Protein AF-A0A3P6UE23-F1 (afdb_monomer)

Sequence (74 aa):
MAVFKKLKHKKDKQSVLPLPDSEPVKQLDDRVGLCTYRDFFTLKNYWKAVDRKKMQSAAIMFQRFGSSHRDNFN

Foldseek 3Di:
DDDPDDDDDDDDDDPPPPPPPCDPFPADDVVVVDGGPVVVVVVVVVVVVCVVVVVVNVVVVVVVVVVVVVVVPD

Secondary structure (DSSP, 8-state):
----------------PPPP-----PPPPGGG--S-HHHHHHHHHHHHHHHHTHHHHHHHHHHHHHHHHHTT--

Structure (mmCIF, N/CA/C/O backbone):
data_AF-A0A3P6UE23-F1
#
_entry.id   AF-A0A3P6UE23-F1
#
loop_
_atom_site.group_PDB
_atom_site.id
_atom_site.type_symbol
_atom_site.label_atom_id
_atom_site.label_alt_id
_atom_site.label_comp_id
_atom_site.label_asym_id
_atom_site.label_entity_id
_atom_site.label_seq_id
_atom_site.pdbx_PDB_ins_code
_atom_site.Cartn_x
_atom_site.Cartn_y
_atom_site.Cartn_z
_atom_site.occupancy
_atom_site.B_iso_or_equiv
_atom_site.auth_seq_id
_atom_site.auth_comp_id
_atom_site.auth_asym_id
_atom_site.auth_atom_id
_atom_site.pdbx_PDB_model_num
ATOM 1 N N . MET A 1 1 ? 8.125 38.742 22.927 1.00 43.38 1 MET A N 1
ATOM 2 C CA . MET A 1 1 ? 8.987 38.078 23.931 1.00 43.38 1 MET A CA 1
ATOM 3 C C . MET A 1 1 ? 8.690 36.583 23.922 1.00 43.38 1 MET A C 1
ATOM 5 O O . MET A 1 1 ? 7.664 36.177 24.450 1.00 43.38 1 MET A O 1
ATOM 9 N N . ALA A 1 2 ? 9.509 35.769 23.252 1.00 49.66 2 ALA A N 1
ATOM 10 C CA . ALA A 1 2 ? 9.308 34.319 23.216 1.00 49.66 2 ALA A CA 1
ATOM 11 C C . ALA A 1 2 ? 9.881 33.690 24.496 1.00 49.66 2 ALA A C 1
ATOM 13 O O . ALA A 1 2 ? 11.090 33.710 24.719 1.00 49.66 2 ALA A O 1
ATOM 14 N N . VAL A 1 3 ? 9.010 33.163 25.358 1.00 52.72 3 VAL A N 1
ATOM 15 C CA . VAL A 1 3 ? 9.413 32.477 26.591 1.00 52.72 3 VAL A CA 1
ATOM 16 C C . VAL A 1 3 ? 9.721 31.023 26.247 1.00 52.72 3 VAL A C 1
ATOM 18 O O . VAL A 1 3 ? 8.826 30.183 26.157 1.00 52.72 3 VAL A O 1
ATOM 21 N N . PHE A 1 4 ? 11.003 30.727 26.032 1.00 56.88 4 PHE A N 1
ATOM 22 C CA . PHE A 1 4 ? 11.503 29.364 25.887 1.00 56.88 4 PHE A CA 1
ATOM 23 C C . PHE A 1 4 ? 11.224 28.573 27.173 1.00 56.88 4 PHE A C 1
ATOM 25 O O . PHE A 1 4 ? 11.899 28.741 28.191 1.00 56.88 4 PHE A O 1
ATOM 32 N N . LYS A 1 5 ? 10.218 27.693 27.146 1.00 65.31 5 LYS A N 1
ATOM 33 C CA . LYS A 1 5 ? 9.984 26.732 28.228 1.00 65.31 5 LYS A CA 1
ATOM 34 C C . LYS A 1 5 ? 11.038 25.628 28.134 1.00 65.31 5 LYS A C 1
ATOM 36 O O . LYS A 1 5 ? 10.995 24.788 27.240 1.00 65.31 5 LYS A O 1
ATOM 41 N N . LYS A 1 6 ? 11.998 25.651 29.062 1.00 58.47 6 LYS A N 1
ATOM 42 C CA . LYS A 1 6 ? 13.010 24.602 29.250 1.00 58.47 6 LYS A CA 1
ATOM 43 C C . LYS A 1 6 ? 12.336 23.237 29.442 1.00 58.47 6 LYS A C 1
ATOM 45 O O . LYS A 1 6 ? 11.600 23.039 30.407 1.00 58.47 6 LYS A O 1
ATOM 50 N N . LEU A 1 7 ? 12.640 22.291 28.556 1.00 55.00 7 LEU A N 1
ATOM 51 C CA . LEU A 1 7 ? 12.267 20.886 28.693 1.00 55.00 7 LEU A CA 1
ATOM 52 C C . LEU A 1 7 ? 13.127 20.250 29.800 1.00 55.00 7 LEU A C 1
ATOM 54 O O . LEU A 1 7 ? 14.343 20.129 29.662 1.00 55.00 7 LEU A O 1
ATOM 58 N N . LYS A 1 8 ? 12.514 19.879 30.929 1.00 50.38 8 LYS A N 1
ATOM 59 C CA . LYS A 1 8 ? 13.183 19.111 31.988 1.00 50.38 8 LYS A CA 1
ATOM 60 C C . LYS A 1 8 ? 13.233 17.641 31.567 1.00 50.38 8 LYS A C 1
ATOM 62 O O . LYS A 1 8 ? 12.197 16.992 31.469 1.00 50.38 8 LYS A O 1
ATOM 67 N N . HIS A 1 9 ? 14.443 17.124 31.367 1.00 49.03 9 HIS A N 1
ATO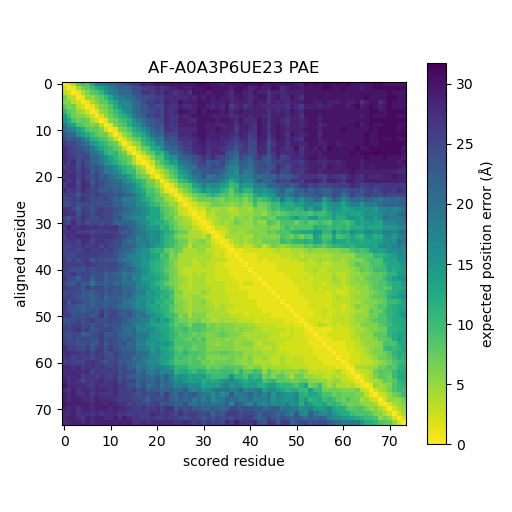M 68 C CA . HIS A 1 9 ? 14.726 15.692 31.295 1.00 49.03 9 HIS A CA 1
ATOM 69 C C . HIS A 1 9 ? 14.223 15.008 32.578 1.00 49.03 9 HIS A C 1
ATOM 71 O O . HIS A 1 9 ? 14.694 15.325 33.672 1.00 49.03 9 HIS A O 1
ATOM 77 N N . LYS A 1 10 ? 13.296 14.055 32.454 1.00 46.19 10 LYS A N 1
ATOM 78 C CA . LYS A 1 10 ? 13.073 13.030 33.476 1.00 46.19 10 LYS A CA 1
ATOM 79 C C . LYS A 1 10 ? 13.267 11.664 32.835 1.00 46.19 10 LYS A C 1
ATOM 81 O O . LYS A 1 10 ? 12.495 11.244 31.981 1.00 46.19 10 LYS A O 1
ATOM 86 N N . LYS A 1 11 ? 14.374 11.044 33.229 1.00 47.69 11 LYS A N 1
ATOM 87 C CA . LYS A 1 11 ? 14.669 9.627 33.079 1.00 47.69 11 LYS A CA 1
ATOM 88 C C . LYS A 1 11 ? 13.900 8.866 3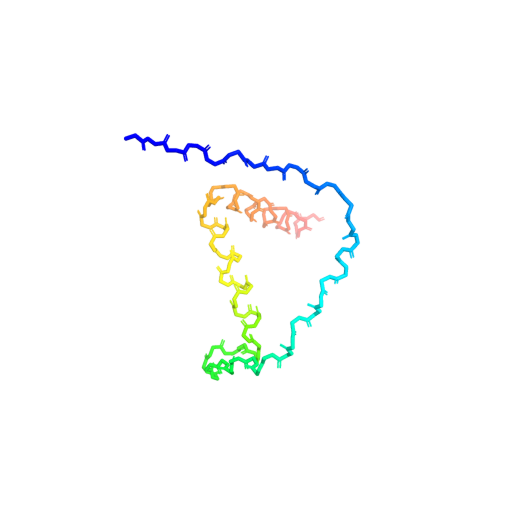4.172 1.00 47.69 11 LYS A C 1
ATOM 90 O O . LYS A 1 11 ? 13.611 9.431 35.225 1.00 47.69 11 LYS A O 1
ATOM 95 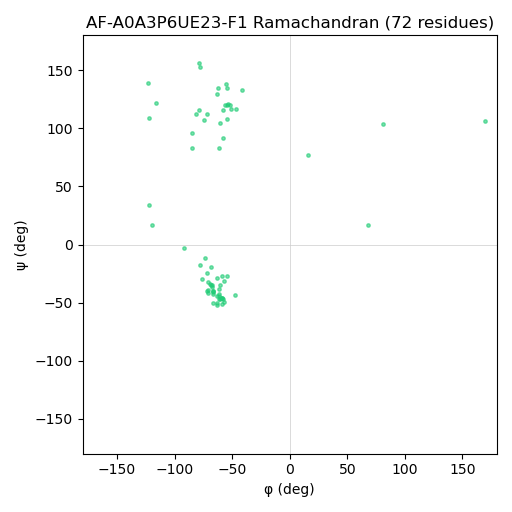N N . ASP A 1 12 ? 13.591 7.613 33.858 1.00 46.12 12 ASP A N 1
ATOM 96 C CA . ASP A 1 12 ? 12.996 6.571 34.701 1.00 46.12 12 ASP A CA 1
ATOM 97 C C . ASP A 1 12 ? 11.475 6.610 34.882 1.00 46.12 12 ASP A C 1
ATOM 99 O O . ASP A 1 12 ? 10.924 7.378 35.672 1.00 46.12 12 ASP A O 1
ATOM 103 N N . LYS A 1 13 ? 10.810 5.693 34.166 1.00 42.66 13 LYS A N 1
ATOM 104 C CA . LYS A 1 13 ? 9.984 4.599 34.714 1.00 42.66 13 LYS A CA 1
ATOM 105 C C . LYS A 1 13 ? 9.207 3.956 33.566 1.00 42.66 13 LYS A C 1
ATOM 107 O O . LYS A 1 13 ? 8.287 4.558 33.032 1.00 42.66 13 LYS A O 1
ATOM 112 N N . GLN A 1 14 ? 9.637 2.758 33.178 1.00 47.19 14 GLN A N 1
ATOM 113 C CA . GLN A 1 14 ? 8.793 1.642 32.746 1.00 47.19 14 GLN A CA 1
ATOM 114 C C . GLN A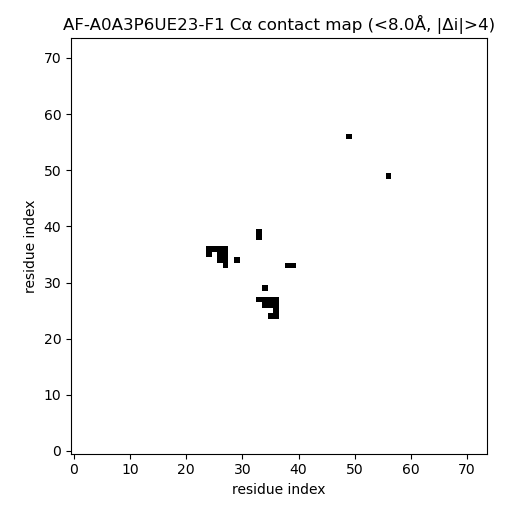 1 14 ? 7.345 2.017 32.382 1.00 47.19 14 GLN A C 1
ATOM 116 O O . GLN A 1 14 ? 6.419 1.785 33.152 1.00 47.19 14 GLN A O 1
ATOM 121 N N . SER A 1 15 ? 7.140 2.597 31.200 1.00 38.72 15 SER A N 1
ATOM 122 C CA . SER A 1 15 ? 5.805 2.732 30.634 1.00 38.72 15 SER A CA 1
ATOM 123 C C . SER A 1 15 ? 5.488 1.430 29.910 1.00 38.72 15 SER A C 1
ATOM 125 O O . SER A 1 15 ? 5.652 1.313 28.694 1.00 38.72 15 SER A O 1
ATOM 127 N N . VAL A 1 16 ? 5.020 0.438 30.666 1.00 48.81 16 VAL A N 1
ATOM 128 C CA . VAL A 1 16 ? 3.948 -0.408 30.144 1.00 48.81 16 VAL A CA 1
ATOM 129 C C . VAL A 1 16 ? 2.829 0.580 29.832 1.00 48.81 16 VAL A C 1
ATOM 131 O O . VAL A 1 16 ? 2.119 1.024 30.730 1.00 48.81 16 VAL A O 1
ATOM 134 N N . LEU A 1 17 ? 2.804 1.074 28.591 1.00 49.91 17 LEU A N 1
ATOM 135 C CA . LEU A 1 17 ? 1.714 1.900 28.098 1.00 49.91 17 LEU A CA 1
ATOM 136 C C . LEU A 1 17 ? 0.450 1.077 28.356 1.00 49.91 17 LEU A C 1
ATOM 138 O O . LEU A 1 17 ? 0.399 -0.057 27.870 1.00 49.91 17 LEU A O 1
ATOM 142 N N . PRO A 1 18 ? -0.521 1.576 29.143 1.00 49.41 18 PRO A N 1
ATOM 143 C CA . PRO A 1 18 ? -1.816 0.929 29.229 1.00 49.41 18 PRO A CA 1
ATOM 144 C C . PRO A 1 18 ? -2.286 0.768 27.788 1.00 49.41 18 PRO A C 1
ATOM 146 O O . PRO A 1 18 ? -2.323 1.756 27.049 1.00 49.41 18 PRO A O 1
ATOM 149 N N . LEU A 1 19 ? -2.516 -0.476 27.359 1.00 60.06 19 LEU A N 1
ATOM 150 C CA . LEU A 1 19 ? -3.176 -0.731 26.086 1.00 60.06 19 LEU A CA 1
ATOM 151 C C . LEU A 1 19 ? -4.447 0.121 26.133 1.00 60.06 19 LEU A C 1
ATOM 153 O O . LEU A 1 19 ? -5.225 -0.069 27.070 1.00 60.06 19 LEU A O 1
ATOM 157 N N . PRO A 1 20 ? -4.599 1.123 25.246 1.00 62.28 20 PRO A N 1
ATOM 158 C CA . PRO A 1 20 ? -5.784 1.960 25.271 1.00 62.28 20 PRO A CA 1
ATOM 159 C C . PRO A 1 20 ? -6.985 1.027 25.179 1.00 62.28 20 PRO A C 1
ATOM 161 O O . PRO A 1 20 ? -6.943 0.074 24.390 1.00 62.28 20 PRO A O 1
ATOM 164 N N . ASP A 1 21 ? -7.989 1.269 26.028 1.00 57.28 21 ASP A N 1
ATOM 165 C CA . ASP A 1 21 ? -9.257 0.549 25.989 1.00 57.28 21 ASP A CA 1
ATOM 166 C C . ASP A 1 21 ? -9.662 0.376 24.531 1.00 57.28 21 ASP A C 1
ATOM 168 O O . ASP A 1 21 ? -9.525 1.311 23.735 1.00 57.28 21 ASP A O 1
ATOM 172 N N . SER A 1 22 ? -10.057 -0.850 24.184 1.00 60.19 22 SER A N 1
ATOM 173 C CA . SER A 1 22 ? -10.419 -1.245 22.827 1.00 60.19 22 SER A CA 1
ATOM 174 C C . SER A 1 22 ? -11.619 -0.403 22.395 1.00 60.19 22 SER A C 1
ATOM 176 O O . SER A 1 22 ? -12.769 -0.808 22.556 1.00 60.19 22 SER A O 1
ATOM 178 N N . GLU A 1 23 ? -11.365 0.818 21.918 1.00 63.91 23 GLU A N 1
ATOM 179 C CA . GLU A 1 23 ? -12.394 1.642 21.315 1.00 63.91 23 GLU A CA 1
ATOM 180 C C . GLU A 1 23 ? -13.013 0.808 20.196 1.00 63.91 23 GLU A C 1
ATOM 182 O O . GLU A 1 23 ? -12.274 0.122 19.474 1.00 63.91 23 GLU A O 1
ATOM 187 N N . PRO A 1 24 ? -14.348 0.831 20.042 1.00 63.12 24 PRO A N 1
ATOM 188 C CA . PRO A 1 24 ? -14.999 0.118 18.962 1.00 63.12 24 PRO A CA 1
ATOM 189 C C . PRO A 1 24 ? -14.361 0.577 17.652 1.00 63.12 24 PRO A C 1
ATOM 191 O O . PRO A 1 24 ? -14.509 1.723 17.221 1.00 63.12 24 PRO A O 1
ATOM 194 N N . V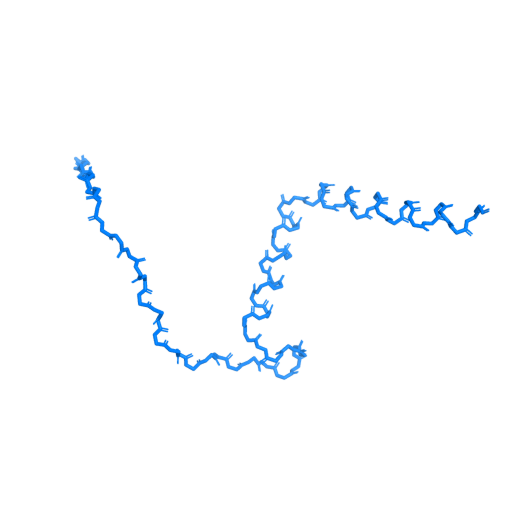AL A 1 25 ? -13.574 -0.321 17.059 1.00 66.06 25 VAL A N 1
ATOM 195 C CA . VAL A 1 25 ? -12.843 -0.063 15.826 1.00 66.06 25 VAL A CA 1
ATOM 196 C C . VAL A 1 25 ? -13.889 0.322 14.794 1.00 66.06 25 VAL A C 1
ATOM 198 O O . VAL A 1 25 ? -14.766 -0.486 14.492 1.00 66.06 25 VAL A O 1
ATOM 201 N N . LYS A 1 26 ? -13.828 1.567 14.300 1.00 72.00 26 LYS A N 1
ATOM 202 C CA . LYS A 1 26 ? -14.767 2.072 13.291 1.00 72.00 26 LYS A CA 1
ATOM 203 C C . LYS A 1 26 ? -14.896 1.034 12.187 1.00 72.00 26 LYS A C 1
ATOM 205 O O . LYS A 1 26 ? -13.904 0.725 11.533 1.00 72.00 26 LYS A O 1
ATOM 210 N N . GLN A 1 27 ? -16.090 0.481 12.013 1.00 72.88 27 GLN A N 1
ATOM 211 C CA . GL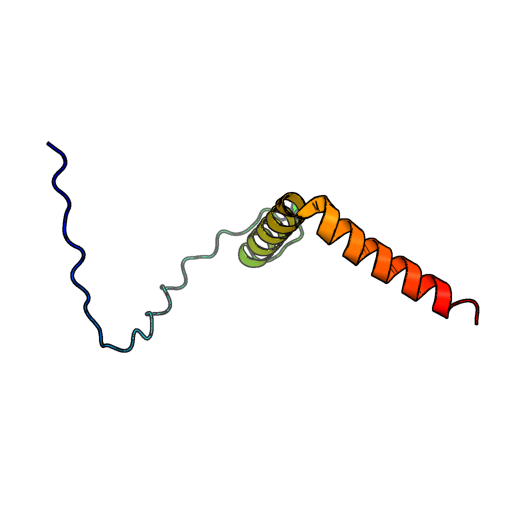N A 1 27 ? -16.320 -0.486 10.951 1.00 72.88 27 GLN A CA 1
ATOM 212 C C . GLN A 1 27 ? -16.081 0.205 9.610 1.00 72.88 27 GLN A C 1
ATOM 214 O O . GLN A 1 27 ? -16.450 1.369 9.420 1.00 72.88 27 GLN A O 1
ATOM 219 N N . LEU A 1 28 ? -15.350 -0.479 8.735 1.00 77.06 28 LEU A N 1
ATOM 220 C CA . LEU A 1 28 ? -15.075 0.031 7.404 1.00 77.06 28 LEU A CA 1
ATOM 221 C C . LEU A 1 28 ? -16.292 -0.197 6.507 1.00 77.06 28 LEU A C 1
ATOM 223 O O . LEU A 1 28 ? -17.080 -1.099 6.763 1.00 77.06 28 LEU A O 1
ATOM 227 N N . ASP A 1 29 ? -16.425 0.608 5.455 1.00 80.75 29 ASP A N 1
ATOM 228 C CA . ASP A 1 29 ? -17.444 0.368 4.433 1.00 80.75 29 ASP A CA 1
ATOM 229 C C . ASP A 1 29 ? -17.165 -0.975 3.733 1.00 80.75 29 ASP A C 1
ATOM 231 O O . ASP A 1 29 ? -16.042 -1.216 3.271 1.00 80.75 29 ASP A O 1
ATOM 235 N N . ASP A 1 30 ? -18.186 -1.830 3.641 1.00 79.44 30 ASP A N 1
ATOM 236 C CA . ASP A 1 30 ? -18.109 -3.173 3.052 1.00 79.44 30 ASP A CA 1
ATOM 237 C C . ASP A 1 30 ? -17.551 -3.165 1.618 1.00 79.44 30 ASP A C 1
ATOM 239 O O . ASP A 1 30 ? -16.917 -4.124 1.175 1.00 79.44 30 ASP A O 1
ATOM 243 N N . ARG A 1 31 ? -17.714 -2.055 0.887 1.00 82.00 31 ARG A N 1
ATOM 244 C CA . ARG A 1 31 ? -17.230 -1.900 -0.496 1.00 82.00 31 ARG A CA 1
ATOM 245 C C . ARG A 1 31 ? -15.714 -1.852 -0.612 1.00 82.00 31 ARG A C 1
ATOM 247 O O . ARG A 1 31 ? -15.180 -2.041 -1.701 1.00 82.00 31 ARG A O 1
ATOM 254 N N . VAL A 1 32 ? -15.009 -1.566 0.479 1.00 79.88 32 VAL A N 1
ATOM 255 C CA . VAL A 1 32 ? -13.544 -1.490 0.472 1.00 79.88 32 VAL A CA 1
ATOM 256 C C . VAL A 1 32 ? -12.916 -2.886 0.479 1.00 79.88 32 VAL A C 1
ATOM 258 O O . VAL A 1 32 ? -11.742 -3.027 0.141 1.00 79.88 32 VAL A O 1
ATOM 261 N N . GLY A 1 33 ? -13.679 -3.921 0.851 1.00 81.38 33 GLY A N 1
ATOM 262 C CA . GLY A 1 33 ? -13.196 -5.303 0.882 1.00 81.38 33 GLY A CA 1
ATOM 263 C C . GLY A 1 33 ? -12.136 -5.573 1.957 1.00 81.38 33 GLY A C 1
ATOM 264 O O . GLY A 1 33 ? -11.432 -6.576 1.879 1.00 81.38 33 GLY A O 1
ATOM 265 N N . LEU A 1 34 ? -11.995 -4.686 2.951 1.00 81.94 34 LEU A N 1
ATOM 266 C CA . LEU A 1 34 ? -11.085 -4.848 4.087 1.00 81.94 34 LEU A CA 1
ATOM 267 C C . LEU A 1 34 ? -11.889 -4.939 5.383 1.00 81.94 34 LEU A C 1
ATOM 269 O O . LEU A 1 34 ? -12.606 -4.007 5.737 1.00 81.94 34 LEU A O 1
ATOM 273 N N . CYS A 1 35 ? -11.725 -6.045 6.110 1.00 74.38 35 CYS A N 1
ATOM 274 C CA . CYS A 1 35 ? -12.518 -6.344 7.304 1.00 74.38 35 CYS A CA 1
ATOM 275 C C . CYS A 1 35 ? -12.172 -5.460 8.508 1.00 74.38 35 CYS A C 1
ATOM 277 O O . CYS A 1 35 ? -12.995 -5.290 9.404 1.00 74.38 35 CYS A O 1
ATOM 279 N N . THR A 1 36 ? -10.951 -4.913 8.566 1.00 81.62 36 THR A N 1
ATOM 280 C CA . THR A 1 36 ? -10.520 -4.086 9.695 1.00 81.62 36 THR A CA 1
ATOM 281 C C . THR A 1 36 ? -10.072 -2.698 9.255 1.00 81.62 36 THR A C 1
ATOM 283 O O . THR A 1 36 ? -9.324 -2.514 8.290 1.00 81.62 36 THR A O 1
ATOM 286 N N . TYR A 1 37 ? -10.468 -1.690 10.037 1.00 83.69 37 TYR A N 1
ATOM 287 C CA . TYR A 1 37 ? -9.987 -0.315 9.875 1.00 83.69 37 TYR A CA 1
ATOM 288 C C . TYR A 1 37 ? -8.470 -0.201 9.953 1.00 83.69 37 TYR A C 1
ATOM 290 O O . TYR A 1 37 ? -7.850 0.628 9.282 1.00 83.69 37 TYR A O 1
ATOM 298 N N . ARG A 1 38 ? -7.863 -1.077 10.752 1.00 84.38 38 ARG A N 1
ATOM 299 C CA . ARG A 1 38 ? -6.419 -1.171 10.895 1.00 84.38 38 ARG A CA 1
ATOM 300 C C . ARG A 1 38 ? -5.745 -1.527 9.573 1.00 84.38 38 ARG A C 1
ATOM 302 O O . ARG A 1 38 ? -4.777 -0.856 9.212 1.00 84.38 38 ARG A O 1
ATOM 309 N N . ASP A 1 39 ? -6.253 -2.517 8.847 1.00 85.56 39 ASP A N 1
ATOM 310 C CA . ASP A 1 39 ? -5.663 -2.955 7.578 1.00 85.56 39 ASP A CA 1
ATOM 311 C C . ASP A 1 39 ? -5.784 -1.866 6.517 1.00 85.56 39 ASP A C 1
ATOM 313 O O . ASP A 1 39 ? -4.800 -1.527 5.857 1.00 85.56 39 ASP A O 1
ATOM 317 N N . PHE A 1 40 ? -6.947 -1.215 6.440 1.00 88.38 40 PHE A N 1
ATOM 318 C CA . PHE A 1 40 ? -7.149 -0.072 5.552 1.00 88.38 40 PHE A CA 1
ATOM 319 C C . PHE A 1 40 ? -6.155 1.058 5.828 1.00 88.38 40 PHE A C 1
ATOM 321 O O . PHE A 1 40 ? -5.495 1.563 4.916 1.00 88.38 40 PHE A O 1
ATOM 328 N N . PHE A 1 41 ? -6.004 1.456 7.093 1.00 88.38 41 PHE A N 1
ATOM 329 C CA . PHE A 1 41 ? -5.115 2.559 7.441 1.00 88.38 41 PHE A CA 1
ATOM 330 C C . PHE A 1 41 ? -3.638 2.194 7.245 1.00 88.38 41 PHE A C 1
ATOM 332 O O . PHE A 1 41 ? -2.838 3.040 6.837 1.00 88.38 41 PHE A O 1
ATOM 339 N N . THR A 1 42 ? -3.288 0.931 7.485 1.00 89.50 42 THR A N 1
ATOM 340 C CA . THR A 1 42 ? -1.953 0.381 7.224 1.00 89.50 42 THR A CA 1
ATOM 341 C C . THR A 1 42 ? -1.633 0.430 5.735 1.00 89.50 42 THR A C 1
ATOM 343 O O . THR A 1 42 ? -0.609 1.000 5.355 1.00 89.50 42 THR A O 1
ATOM 346 N N . LEU A 1 43 ? -2.539 -0.063 4.886 1.00 91.31 43 LEU A N 1
ATOM 347 C CA . LEU A 1 43 ? -2.386 -0.039 3.434 1.00 91.31 43 LEU A CA 1
ATOM 348 C C . LEU A 1 43 ? -2.286 1.396 2.905 1.00 91.31 43 LEU A C 1
ATOM 350 O O . LEU A 1 43 ? -1.394 1.720 2.121 1.00 91.31 43 LEU A O 1
ATOM 354 N N . LYS A 1 44 ? -3.141 2.297 3.396 1.00 90.06 44 LYS A N 1
ATOM 355 C CA . LYS A 1 44 ? -3.082 3.721 3.049 1.00 90.06 44 LYS A CA 1
ATOM 356 C C . LYS A 1 44 ? -1.720 4.329 3.395 1.00 90.06 44 LYS A C 1
ATOM 358 O O . LYS A 1 44 ? -1.131 5.051 2.591 1.00 90.06 44 LYS A O 1
ATOM 363 N N . ASN A 1 45 ? -1.203 4.062 4.592 1.00 93.06 45 ASN A N 1
ATOM 364 C CA . ASN A 1 45 ? 0.092 4.594 5.018 1.00 93.06 45 ASN A CA 1
ATOM 365 C C . ASN A 1 45 ? 1.259 3.997 4.230 1.00 93.06 45 ASN A C 1
ATOM 367 O O . ASN A 1 45 ? 2.216 4.720 3.940 1.00 93.06 45 ASN A O 1
ATOM 371 N N . TYR A 1 46 ? 1.160 2.721 3.855 1.00 92.88 46 TYR A N 1
ATOM 372 C CA . TYR A 1 46 ? 2.114 2.067 2.971 1.00 92.88 46 TYR A CA 1
ATOM 373 C C . TYR A 1 46 ? 2.194 2.788 1.621 1.00 92.88 46 TYR A C 1
ATOM 375 O O . TYR A 1 46 ? 3.274 3.226 1.229 1.00 92.88 46 TYR A O 1
ATOM 383 N N . TRP A 1 47 ? 1.057 3.040 0.966 1.00 93.31 47 TRP A N 1
ATOM 384 C CA . TRP A 1 47 ? 1.032 3.769 -0.305 1.00 93.31 47 TRP A CA 1
ATOM 385 C C . TRP A 1 47 ? 1.577 5.192 -0.192 1.00 93.31 47 TRP A C 1
ATOM 387 O O . TRP A 1 47 ? 2.347 5.624 -1.045 1.00 93.31 47 TRP A O 1
ATOM 397 N N . LYS A 1 48 ? 1.289 5.899 0.907 1.00 94.31 48 LYS A N 1
ATOM 398 C CA . LYS A 1 48 ? 1.918 7.204 1.173 1.00 94.31 48 LYS A CA 1
ATOM 399 C C . LYS A 1 48 ? 3.441 7.108 1.299 1.00 94.31 48 LYS A C 1
ATOM 401 O O . LYS 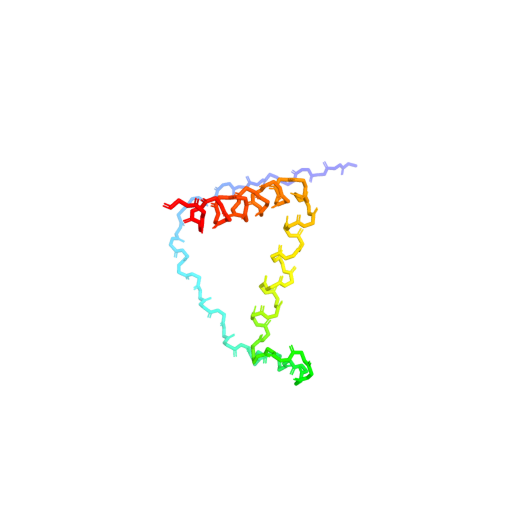A 1 48 ? 4.143 8.051 0.947 1.00 94.31 48 LYS A O 1
ATOM 406 N N . ALA A 1 49 ? 3.970 6.015 1.847 1.00 93.31 49 ALA A N 1
ATOM 407 C CA . ALA A 1 49 ? 5.411 5.801 1.933 1.00 93.31 49 ALA A CA 1
ATOM 408 C C . ALA A 1 49 ? 6.028 5.495 0.562 1.00 93.31 49 ALA A C 1
ATOM 410 O O . ALA A 1 49 ? 7.096 6.028 0.258 1.00 93.31 49 ALA A O 1
ATOM 411 N N . VAL A 1 50 ? 5.339 4.696 -0.258 1.00 92.62 50 VAL A N 1
ATOM 412 C CA . VAL A 1 50 ? 5.721 4.411 -1.648 1.00 92.62 50 VAL A CA 1
ATOM 413 C C . VAL A 1 50 ? 5.769 5.697 -2.464 1.00 92.62 50 VAL A C 1
ATOM 415 O O . VAL A 1 50 ? 6.764 5.928 -3.143 1.00 92.62 50 VAL A O 1
ATOM 418 N N . ASP A 1 51 ? 4.753 6.551 -2.348 1.00 92.62 51 ASP A N 1
ATOM 419 C CA . ASP A 1 51 ? 4.656 7.805 -3.098 1.00 92.62 51 ASP A CA 1
ATOM 420 C C . ASP A 1 51 ? 5.790 8.782 -2.743 1.00 92.62 51 ASP A C 1
ATOM 422 O O . ASP A 1 51 ? 6.494 9.282 -3.619 1.00 92.62 51 ASP A O 1
ATOM 426 N N . ARG A 1 52 ? 6.095 8.941 -1.445 1.00 93.81 52 ARG A N 1
ATOM 427 C CA . ARG A 1 52 ? 7.240 9.755 -0.987 1.00 93.81 52 ARG A CA 1
ATOM 428 C C . ARG A 1 52 ? 8.592 9.289 -1.534 1.00 93.81 52 ARG A C 1
ATOM 430 O O . ARG A 1 52 ? 9.518 10.090 -1.613 1.00 93.81 52 ARG A O 1
ATOM 437 N N . LYS A 1 53 ? 8.738 8.000 -1.851 1.00 93.31 53 LYS A N 1
ATOM 438 C CA . LYS A 1 53 ? 9.985 7.387 -2.338 1.00 93.31 53 LYS A CA 1
ATOM 439 C C . LYS A 1 53 ? 9.804 6.720 -3.704 1.00 93.31 53 LYS A C 1
ATOM 441 O O . LYS A 1 53 ? 10.456 5.715 -3.980 1.00 93.31 53 LYS A O 1
ATOM 446 N N . LYS A 1 54 ? 8.952 7.292 -4.561 1.00 91.31 54 LYS A N 1
ATOM 447 C CA . LYS A 1 54 ? 8.465 6.679 -5.808 1.00 91.31 54 LYS A CA 1
ATOM 448 C C . LYS A 1 54 ? 9.553 6.060 -6.693 1.00 91.31 54 LYS A C 1
ATOM 450 O O . LYS A 1 54 ? 9.379 4.956 -7.192 1.00 91.31 54 LYS A O 1
ATOM 455 N N . MET A 1 55 ? 10.687 6.738 -6.871 1.00 88.69 55 MET A N 1
ATOM 456 C CA . MET A 1 55 ? 11.777 6.231 -7.720 1.00 88.69 55 MET A CA 1
ATOM 457 C C . MET A 1 55 ? 12.503 5.029 -7.099 1.00 88.69 55 MET A C 1
ATOM 459 O O . MET A 1 55 ? 12.835 4.079 -7.801 1.00 88.69 55 MET A O 1
ATOM 463 N N . GLN A 1 56 ? 12.720 5.041 -5.780 1.00 89.06 56 GLN A N 1
ATOM 464 C CA . GLN A 1 56 ? 13.371 3.932 -5.072 1.00 89.06 56 GLN A CA 1
ATOM 465 C C . GLN A 1 56 ? 12.452 2.711 -4.999 1.00 89.06 56 GLN A C 1
ATOM 467 O O . GLN A 1 56 ? 12.898 1.587 -5.210 1.00 89.06 56 GLN A O 1
ATOM 472 N N . SER A 1 57 ? 11.160 2.923 -4.735 1.00 88.12 57 SER A N 1
ATOM 473 C CA . SER A 1 57 ? 10.169 1.846 -4.718 1.00 88.12 57 SER A CA 1
ATOM 474 C C . SER A 1 57 ? 9.965 1.239 -6.108 1.00 88.12 57 SER A C 1
ATOM 476 O O . SER A 1 57 ? 9.912 0.016 -6.221 1.00 88.12 57 SER A O 1
ATOM 478 N N . ALA A 1 58 ? 9.947 2.061 -7.164 1.00 87.38 58 ALA A N 1
ATOM 479 C CA . ALA A 1 58 ? 9.925 1.583 -8.544 1.00 87.38 58 ALA A CA 1
ATOM 480 C C . ALA A 1 58 ? 11.159 0.729 -8.870 1.00 87.38 58 ALA A C 1
ATOM 482 O O . ALA A 1 58 ? 11.011 -0.370 -9.396 1.00 87.38 58 ALA A O 1
ATOM 483 N N . ALA A 1 59 ? 12.364 1.181 -8.504 1.00 89.75 59 ALA A N 1
ATOM 484 C CA . ALA A 1 59 ? 13.590 0.416 -8.729 1.00 89.75 59 ALA A CA 1
ATOM 485 C C . ALA A 1 59 ? 13.550 -0.964 -8.048 1.00 89.75 59 ALA A C 1
ATOM 487 O O . ALA A 1 59 ? 13.835 -1.969 -8.693 1.00 89.75 59 ALA A O 1
ATOM 488 N N . ILE A 1 60 ? 13.121 -1.029 -6.781 1.00 88.31 60 ILE A N 1
ATOM 489 C CA . ILE A 1 60 ? 12.973 -2.295 -6.040 1.00 88.31 60 ILE A CA 1
ATOM 490 C C . ILE A 1 60 ? 11.940 -3.212 -6.713 1.00 88.31 60 ILE A C 1
ATOM 492 O O . ILE A 1 60 ? 12.166 -4.418 -6.839 1.00 88.31 60 ILE A O 1
ATOM 496 N N . MET A 1 61 ? 10.812 -2.651 -7.158 1.00 86.38 61 MET A N 1
ATOM 497 C CA . MET A 1 61 ? 9.760 -3.405 -7.838 1.00 86.38 61 MET A CA 1
ATOM 498 C C . MET A 1 61 ? 10.273 -3.996 -9.155 1.00 86.38 61 MET A C 1
ATOM 500 O O . MET A 1 61 ? 10.180 -5.204 -9.364 1.00 86.38 61 MET A O 1
ATOM 504 N N . PHE A 1 62 ? 10.875 -3.174 -10.016 1.00 85.94 62 PHE A N 1
ATOM 505 C CA . PHE A 1 62 ? 11.376 -3.617 -11.316 1.00 85.94 62 PHE A CA 1
ATOM 506 C C . PHE A 1 62 ? 12.567 -4.567 -11.207 1.00 85.94 62 PHE A C 1
ATOM 508 O O . PHE A 1 62 ? 12.648 -5.514 -11.986 1.00 85.94 62 PHE A O 1
ATOM 515 N N . GLN A 1 63 ? 13.447 -4.379 -10.221 1.00 84.88 63 GLN A N 1
ATOM 516 C CA . GLN A 1 63 ? 14.539 -5.315 -9.962 1.00 84.88 63 GLN A CA 1
ATOM 517 C C . GLN A 1 63 ? 13.994 -6.712 -9.661 1.00 84.88 63 GLN A C 1
ATOM 519 O O . GLN A 1 63 ? 14.445 -7.688 -10.251 1.00 84.88 63 GLN A O 1
ATOM 524 N N . ARG A 1 64 ? 12.972 -6.809 -8.804 1.00 75.94 64 ARG A N 1
ATOM 525 C CA . ARG A 1 64 ? 12.374 -8.099 -8.451 1.00 75.94 64 ARG A CA 1
ATOM 526 C C . ARG A 1 64 ? 11.660 -8.761 -9.632 1.00 75.94 64 ARG A C 1
ATOM 528 O O . ARG A 1 64 ? 11.821 -9.961 -9.832 1.00 75.94 64 ARG A O 1
ATOM 535 N N . PHE A 1 65 ? 10.930 -7.991 -10.440 1.00 71.44 65 PHE A N 1
ATOM 536 C CA . PHE A 1 65 ? 10.267 -8.515 -11.641 1.00 71.44 65 PHE A CA 1
ATOM 537 C C . PHE A 1 65 ? 11.254 -8.976 -12.720 1.00 71.44 65 PHE A C 1
ATOM 539 O O . PHE A 1 65 ? 11.028 -10.013 -13.346 1.00 71.44 65 PHE A O 1
ATOM 546 N N . GLY A 1 66 ? 12.345 -8.234 -12.919 1.00 67.44 66 GLY A N 1
ATOM 547 C CA . GLY A 1 66 ? 13.392 -8.580 -13.879 1.00 67.44 66 GLY A CA 1
ATOM 548 C C . GLY A 1 66 ? 14.171 -9.837 -13.490 1.00 67.44 66 GLY A C 1
ATOM 549 O O . GLY A 1 66 ? 14.502 -10.637 -14.362 1.00 67.44 66 GLY A O 1
ATOM 550 N N . SER A 1 67 ? 14.420 -10.050 -12.194 1.00 61.84 67 SER A N 1
ATOM 551 C CA . SER A 1 67 ? 15.050 -11.275 -11.686 1.00 61.84 67 SER A CA 1
ATOM 552 C C . SER A 1 67 ? 14.153 -12.498 -11.882 1.00 61.84 67 SER A C 1
ATOM 554 O O . SER A 1 67 ? 14.582 -13.466 -12.497 1.00 61.84 67 SER A O 1
ATOM 556 N N . SER A 1 68 ? 12.881 -12.420 -11.476 1.00 59.94 68 SER A N 1
ATOM 557 C CA . SER A 1 68 ? 11.946 -13.544 -11.618 1.00 59.94 68 SER A CA 1
ATOM 558 C C . SER A 1 68 ? 11.683 -13.948 -13.072 1.00 59.94 68 SER A C 1
ATOM 560 O O . SER A 1 68 ? 11.417 -15.114 -13.331 1.00 59.94 68 SER A O 1
ATOM 562 N N . HIS A 1 69 ? 11.771 -13.025 -14.037 1.00 58.44 69 HIS A N 1
ATOM 563 C CA . HIS A 1 69 ? 11.662 -13.384 -15.456 1.00 58.44 69 HIS A CA 1
ATOM 564 C C . HIS A 1 69 ? 12.928 -14.047 -16.009 1.00 58.44 69 HIS A C 1
ATOM 566 O O . HIS A 1 69 ? 12.810 -14.860 -16.916 1.00 58.44 69 HIS A O 1
ATOM 572 N N . ARG A 1 70 ? 14.125 -13.746 -15.488 1.00 55.81 70 ARG A N 1
ATOM 573 C CA . ARG A 1 70 ? 15.368 -14.396 -15.944 1.00 55.81 70 ARG A CA 1
ATOM 574 C C . ARG A 1 70 ? 15.473 -15.854 -15.502 1.00 55.81 70 ARG A C 1
ATOM 576 O O . ARG A 1 70 ? 15.994 -16.660 -16.262 1.00 55.81 70 ARG A O 1
ATOM 583 N N . ASP A 1 71 ? 14.928 -16.193 -14.338 1.00 58.69 71 ASP A N 1
ATOM 584 C CA . ASP A 1 71 ? 14.960 -17.562 -13.803 1.00 58.69 71 ASP A CA 1
ATOM 585 C C . ASP A 1 71 ? 13.999 -18.530 -14.528 1.00 58.69 71 ASP A C 1
ATOM 587 O O . ASP A 1 71 ? 14.092 -19.734 -14.336 1.00 58.69 71 ASP A O 1
ATOM 591 N N . ASN A 1 72 ? 13.082 -18.030 -15.368 1.00 58.50 72 ASN A N 1
ATOM 592 C CA . ASN A 1 72 ? 12.143 -18.855 -16.148 1.00 58.50 72 ASN A CA 1
ATOM 593 C C . ASN A 1 72 ? 12.660 -19.229 -17.556 1.00 58.50 72 ASN A C 1
ATOM 595 O O . ASN A 1 72 ? 11.965 -19.930 -18.288 1.00 58.50 72 ASN A O 1
ATOM 599 N N . PHE A 1 73 ? 13.842 -18.747 -17.956 1.00 57.25 73 PHE A N 1
ATOM 600 C CA . PHE A 1 73 ? 14.439 -18.987 -19.282 1.00 57.25 73 PHE A CA 1
ATOM 601 C C . PHE A 1 73 ? 15.800 -19.707 -19.225 1.00 57.25 73 PHE A C 1
ATOM 603 O O . PHE A 1 73 ? 16.539 -19.688 -20.208 1.00 57.25 73 PHE A O 1
ATOM 610 N N . ASN A 1 74 ? 16.128 -20.329 -18.092 1.00 48.84 74 ASN A N 1
ATOM 611 C CA . ASN A 1 74 ? 17.309 -21.176 -17.901 1.00 48.84 74 ASN A CA 1
ATOM 612 C C . ASN A 1 74 ? 16.862 -22.583 -17.493 1.00 48.84 74 ASN A C 1
ATOM 614 O O . ASN A 1 74 ? 17.595 -23.543 -17.808 1.00 48.84 74 ASN A O 1
#

Mean predicted aligned error: 16.04 Å

Organism: Litomosoides sigmodontis (NCBI:txid42156)

Solvent-accessible surface area (backbone atoms only — not comparable to full-atom values): 4946 Å² total; per-residue (Å²): 136,87,80,81,78,79,83,78,86,79,84,89,75,90,73,78,67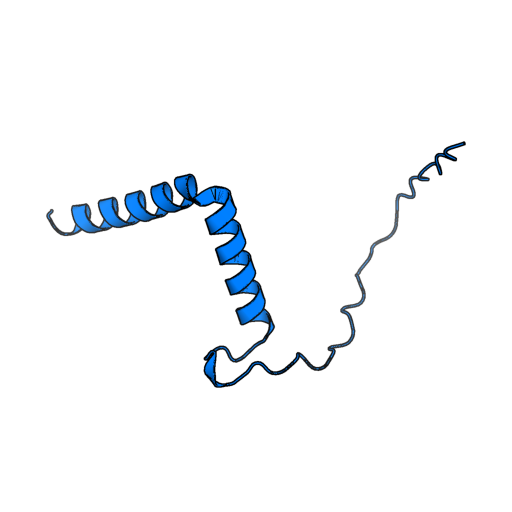,74,76,71,75,84,65,84,72,62,80,49,63,76,90,74,75,45,92,42,46,65,57,52,52,49,53,54,52,50,52,55,53,41,60,79,39,44,70,62,48,48,50,57,52,52,52,53,53,56,51,62,58,56,71,75,78,116

Radius of gyration: 22.56 Å; Cα contacts (8 Å, |Δi|>4): 14; chains: 1; bounding box: 35×59×54 Å

pLDDT: mean 71.46, std 16.98, range [38.72, 94.31]

=== Feature glossary ===
The record interleaves many kinds of information about one protein. Here is each kind framed as the question it answers.

Q: What does the local fold look like, residue by residue?
A: A 3Di character summarizes, for each residue, the relative orientation of the Cα frame of its nearest spatial neighbor. Because it encodes fold topology rather than chemistry, 3Di alignments detect remote structural similarity that sequence alignment misses.

Q: Which residues are in helices, strands, or loops?
A: Secondary structure is the local, repeating backbone conformation. DSSP classifies it into eight states by reading the hydrogen-bond network: three helix types (H, G, I), two β types (E, B), two non-regular types (T, S), and unstructured coil (-).

Q: How big and how compact is the whole molecule?
A: Three whole-structure scalars: the radius of gyration (RMS distance of Cα from centroid, in Å), the count of Cα–Cα contacts (pairs closer than 8 Å and separated by more than four residues in sequence — i.e. tertiary, not local, contacts), and the bounding-box dimensions. Together they distinguish compact globular folds from extended fibres or disordered chains.

Q: How confident is the AlphaFold model at each residue?
A: For AlphaFold models, the B-factor field carries pLDDT — the model's own estimate of local accuracy on a 0–100 scale. Regions with pLDDT<50 should be treated as essentially unmodeled; they often correspond to intrinsically disordered segments.

Q: What family and function is it annotated with?
A: Functional annotations link the protein to curated databases. InterPro entries identify conserved domains and families by matching the sequence against member-database signatures (Pfam, PROSITE, CDD, …). Gene Ontology (GO) terms describe molecular function, biological process, and cellular component in a controlled vocabulary. CATH places the structure in a hierarchical fold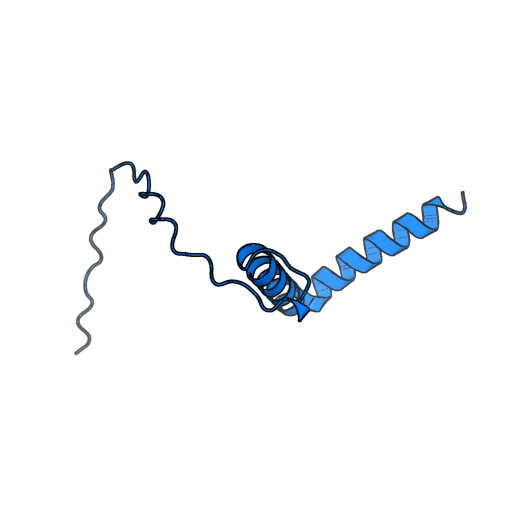 classification (Class/Architecture/Topology/Homologous-superfamily). The organism is the source species.

Q: What known structures does this most resemble?
A: Nearest PDB neighbors are the top structural matches found by Foldseek when searching this structure against the entire Protein Data Bank. Each hit reports a TM-score (0 to 1; >0.5 almost always implies the same fold) and an E-value. These are *structural* homologs — they may share no detectable sequence similarity.

Q: Which residues are buried vs exposed?
A: Solvent-accessible surface area (SASA) is the area in Å² traced out by the centre of a 1.4 Å probe sphere (a water molecule) rolled over the protein's van der Waals surface (Shrake–Rupley / Lee–Richards construction). Buried residues have near-zero SASA; fully exposed residues can exceed 200 Å². The total SASA scales roughly with the number of surface residues.

Q: What are the backbone torsion angles?
A: φ (phi) and ψ (psi) are the two rotatable backbone dihedrals per residue: φ is the C(i-1)–N–Cα–C torsion, ψ is the N–Cα–C–N(i+1) torsion, both in degrees on (−180°, 180°]. α-helical residues cluster near (−60°, −45°); β-strand residues near (−120°, +130°). A Ramachandran plot is simply a scatter of (φ, ψ) for every residue.

Q: Are the domains correctly placed relative to each other?
A: Predicted aligned error is AlphaFold's pairwise confidence. Unlike pLDDT (per-residue), PAE is per-residue-pair and captures whether two parts of the structure are correctly placed relative to each other. Units are ångströms of expected positional error.

Q: What if only a Cα trace is available?
A: P-SEA three-state annotation labels each residue as helix, strand, or coil based purely on the geometry of the Cα trace. It serves as a fallback when the full backbone (and thus DSSP) is unavailable.

Q: What is the amino-acid chain?
A: This is the polypeptide sequence — one letter per residue, N-terminus first. Length ranges from a few dozen residues for small domains to over a thousand for large multi-domain proteins.

Q: What do the rendered images show?
A: The six renders are orthographic views along the three Cartesian axes in both directions. Representation (cartoon, sticks, or surface) and color scheme (sequence-rainbow or by-chain) vary across proteins so the training set covers all the common visualization conventions.

Q: What do the diagnostic plots show?
A: Plot images: a contact map (which residues are close in 3D, as an N×N binary image), a Ramachandran scatter (backbone torsion angles, revealing secondary-structure composition at a glance), and — for AlphaFold structures — a PAE heatmap (pairwise prediction confidence).

Q: How mobile is each atom in the crystal?
A: B-factor (Debye–Waller factor) reflects atomic displacement in the crystal lattice. It is an experimental observable (units Å²), not a prediction; low values mean the atom is pinned down, high values mean it moves or is heterogeneous across the crystal.

Q: Where is each backbone atom in 3D?
A: The mmCIF table is the protein's shape written out atom by atom. For each backbone N, Cα, C, and carbonyl O, it records an (x, y, z) coordinate triple in Å plus the residue type, chain letter, and residue number.